Protein AF-C0MDE9-F1 (afdb_monomer_lite)

Sequence (126 aa):
MYILKKIQDSIATRDLIFENDYKNTIDICFDDSELLSHTNFSFVKIDSKYDCKIFLFGKEDNKGELFWVIDTELIGTRLLTKIKNVRNDIYYIPFHEKFEAIREIRYLYSRKDIIQIGEVIHPDFI

Foldseek 3Di:
DWAFADWADDPQWIWTWTADPPQRDTATAIANLVVPDPLGDPPDDHRDDWDWAKAFAWAFDPPAAKWFFDDWDQAQNAIWTWIAHPSRDIYTYHDDPVNVVDGMTGIDGDHMHTADTHPGGRNVRD

pLDDT: mean 95.7, std 3.98, range [79.25, 98.75]

Organism: Streptococcus equi subsp. zooepidemicus (strain H70) (NCBI:txid553483)

Radius of gyration: 14.34 Å; chains: 1; bounding box: 36×26×38 Å

Structure (mmCIF, N/CA/C/O backbone):
data_AF-C0MDE9-F1
#
_entry.id   AF-C0MDE9-F1
#
loop_
_atom_site.group_PDB
_atom_site.id
_atom_site.type_symbol
_atom_site.label_atom_id
_atom_site.label_alt_id
_atom_site.label_comp_id
_atom_site.label_asym_id
_atom_site.label_entity_id
_atom_site.label_seq_id
_atom_site.pdbx_PDB_ins_code
_atom_site.Cartn_x
_atom_site.Cartn_y
_atom_site.Cartn_z
_atom_site.occupancy
_atom_site.B_iso_or_equiv
_atom_site.auth_seq_id
_atom_site.auth_comp_id
_atom_site.auth_asym_id
_atom_site.auth_atom_id
_atom_site.pdbx_PDB_model_num
ATOM 1 N N . MET A 1 1 ? 2.551 -8.586 7.230 1.00 92.50 1 MET A N 1
ATOM 2 C CA . MET A 1 1 ? 1.713 -8.446 8.435 1.00 92.50 1 MET A CA 1
ATOM 3 C C . MET A 1 1 ? 2.011 -7.129 9.101 1.00 92.50 1 MET A C 1
ATOM 5 O O . MET A 1 1 ? 3.179 -6.793 9.262 1.00 92.50 1 MET A O 1
ATOM 9 N N . TYR A 1 2 ? 0.959 -6.425 9.486 1.00 96.69 2 TYR A N 1
ATOM 10 C CA . TYR A 1 2 ? 1.028 -5.066 9.992 1.00 96.69 2 TYR A CA 1
ATOM 11 C C . TYR A 1 2 ? 0.211 -4.944 11.270 1.00 96.69 2 TYR A C 1
ATOM 13 O O . TYR A 1 2 ? -0.892 -5.478 11.335 1.00 96.69 2 TYR A O 1
ATOM 21 N N . ILE A 1 3 ? 0.738 -4.255 12.275 1.00 97.31 3 ILE A N 1
ATOM 22 C CA . ILE A 1 3 ? 0.023 -3.947 13.514 1.00 97.31 3 ILE A CA 1
ATOM 23 C C . ILE A 1 3 ? -0.494 -2.516 13.405 1.00 97.31 3 ILE A C 1
ATOM 25 O O . ILE A 1 3 ? 0.295 -1.599 13.176 1.00 97.31 3 ILE A O 1
ATOM 29 N N . LEU A 1 4 ? -1.801 -2.306 13.566 1.00 97.94 4 LEU A N 1
ATOM 30 C CA . LEU A 1 4 ? -2.364 -0.954 13.572 1.00 97.94 4 LEU A CA 1
ATOM 31 C C . LEU A 1 4 ? -1.998 -0.254 14.882 1.00 97.94 4 LEU A C 1
ATOM 33 O O . LEU A 1 4 ? -2.405 -0.695 15.949 1.00 97.94 4 LEU A O 1
ATOM 37 N N . LYS A 1 5 ? -1.249 0.844 14.821 1.00 97.94 5 LYS A N 1
ATOM 38 C CA . LYS A 1 5 ? -0.787 1.571 16.016 1.00 97.94 5 LYS A CA 1
ATOM 39 C C . LYS A 1 5 ? -1.646 2.762 16.368 1.00 97.94 5 LYS A C 1
ATOM 41 O O . LYS A 1 5 ? -1.766 3.117 17.536 1.00 97.94 5 LYS A O 1
ATOM 46 N N . LYS A 1 6 ? -2.198 3.420 15.356 1.00 98.25 6 LYS A N 1
ATOM 47 C CA . LYS A 1 6 ? -2.966 4.642 15.544 1.00 98.25 6 LYS A CA 1
ATOM 48 C C . LYS A 1 6 ? -3.924 4.839 14.381 1.00 98.25 6 LYS A C 1
ATOM 50 O O . LYS A 1 6 ? -3.599 4.518 13.241 1.00 98.25 6 LYS A O 1
ATOM 55 N N . ILE A 1 7 ? -5.080 5.401 14.703 1.00 98.06 7 ILE A N 1
ATOM 56 C CA . ILE A 1 7 ? -6.017 5.975 13.744 1.00 98.06 7 ILE A CA 1
ATOM 57 C C . ILE A 1 7 ? -5.968 7.486 13.955 1.00 98.06 7 ILE A C 1
ATOM 59 O O . ILE A 1 7 ? -5.986 7.958 15.096 1.00 98.06 7 ILE A O 1
ATOM 63 N N . GLN A 1 8 ? -5.814 8.238 12.873 1.00 97.81 8 GLN A N 1
ATOM 64 C CA . GLN A 1 8 ? -5.856 9.691 12.895 1.00 97.81 8 GLN A CA 1
ATOM 65 C C . GLN A 1 8 ? -6.987 10.170 11.997 1.00 97.81 8 GLN A C 1
ATOM 67 O O . GLN A 1 8 ? -6.839 10.255 10.780 1.00 97.81 8 GLN A O 1
ATOM 72 N N . ASP A 1 9 ? -8.113 10.479 12.625 1.00 96.25 9 ASP A N 1
ATOM 73 C CA . ASP A 1 9 ? -9.305 10.926 11.922 1.00 96.25 9 ASP A CA 1
ATOM 74 C C . ASP A 1 9 ? -9.168 12.375 11.442 1.00 96.25 9 ASP A C 1
ATOM 76 O O . ASP A 1 9 ? -8.622 13.250 12.121 1.00 96.25 9 ASP A O 1
ATOM 80 N N . SER A 1 10 ? -9.689 12.614 10.245 1.00 92.38 10 SER A N 1
ATOM 81 C CA . SER A 1 10 ? -10.024 13.924 9.694 1.00 92.38 10 SER A CA 1
ATOM 82 C C . SER A 1 10 ? -11.551 14.038 9.580 1.00 92.38 10 SER A C 1
ATOM 84 O O . SER A 1 10 ? -12.283 13.184 10.065 1.00 92.38 10 SER A O 1
ATOM 86 N N . ILE A 1 11 ? -12.063 15.103 8.953 1.00 88.69 11 ILE A N 1
ATOM 87 C CA . ILE A 1 11 ? -13.516 15.354 8.878 1.00 88.69 11 ILE A CA 1
ATOM 88 C C . ILE A 1 11 ? -14.273 14.211 8.175 1.00 88.69 11 ILE A C 1
ATOM 90 O O . ILE A 1 11 ? -15.389 13.893 8.571 1.00 88.69 11 ILE A O 1
ATOM 94 N N . ALA A 1 12 ? -13.684 13.621 7.131 1.00 87.94 12 ALA A N 1
ATOM 95 C CA . ALA A 1 12 ? -14.340 12.618 6.283 1.00 87.94 12 ALA A CA 1
ATOM 96 C C . ALA A 1 12 ? -13.441 11.419 5.925 1.00 87.94 12 ALA A C 1
ATOM 98 O O . ALA A 1 12 ? -13.912 10.429 5.383 1.00 87.94 12 ALA A O 1
ATOM 99 N N . THR A 1 13 ? -12.145 11.512 6.204 1.00 96.00 13 THR A N 1
ATOM 100 C CA . THR A 1 13 ? -11.135 10.497 5.881 1.00 96.00 13 THR A CA 1
ATOM 101 C C . THR A 1 13 ? -10.294 10.254 7.120 1.00 96.00 13 THR A C 1
ATOM 103 O O . THR A 1 13 ? -10.388 11.003 8.095 1.00 96.00 13 THR A O 1
ATOM 106 N N . ARG A 1 14 ? -9.406 9.270 7.081 1.00 97.38 14 ARG A N 1
ATOM 107 C CA . ARG A 1 14 ? -8.474 9.017 8.180 1.00 97.38 14 ARG A CA 1
ATOM 108 C C . ARG A 1 14 ? -7.152 8.480 7.669 1.00 97.38 14 ARG A C 1
ATOM 110 O O . ARG A 1 14 ? -7.077 7.933 6.574 1.00 97.38 14 ARG A O 1
ATOM 117 N N . ASP A 1 15 ? -6.131 8.603 8.502 1.00 98.38 15 ASP A N 1
ATOM 118 C CA . ASP A 1 15 ? -4.877 7.890 8.313 1.00 98.38 15 ASP A CA 1
ATOM 119 C C . ASP A 1 15 ? -4.816 6.700 9.276 1.00 98.38 15 ASP A C 1
ATOM 121 O O . ASP A 1 15 ? -4.951 6.846 10.498 1.00 98.38 15 ASP A O 1
ATOM 125 N N . LEU A 1 16 ? -4.582 5.514 8.722 1.00 98.38 16 LEU A N 1
ATOM 126 C CA . LEU A 1 16 ? -4.276 4.294 9.456 1.00 98.38 16 LEU A CA 1
ATOM 127 C C . LEU A 1 16 ? -2.758 4.138 9.531 1.00 98.38 16 LEU A C 1
ATOM 129 O O . LEU A 1 16 ? -2.084 3.981 8.515 1.00 98.38 16 LEU A O 1
ATOM 133 N N . ILE A 1 17 ? -2.209 4.193 10.742 1.00 98.38 17 ILE A N 1
ATOM 134 C CA . ILE A 1 17 ? -0.764 4.142 10.966 1.00 98.38 17 ILE A CA 1
ATOM 135 C C . ILE A 1 17 ? -0.388 2.724 11.371 1.00 98.38 17 ILE A C 1
ATOM 137 O O . ILE A 1 17 ? -0.648 2.293 12.498 1.00 98.38 17 ILE A O 1
ATOM 141 N N . PHE A 1 18 ? 0.229 2.005 10.444 1.00 98.00 18 PHE A N 1
ATOM 142 C CA . PHE A 1 18 ? 0.632 0.618 10.601 1.00 98.00 18 PHE A CA 1
ATOM 143 C C . PHE A 1 18 ? 2.126 0.494 10.893 1.00 98.00 18 PHE A C 1
ATOM 145 O O . PHE A 1 18 ? 2.945 1.171 10.281 1.00 98.00 18 PHE A O 1
ATOM 152 N N . GLU A 1 19 ? 2.491 -0.421 11.786 1.00 97.25 19 GLU A N 1
ATOM 153 C CA . GLU A 1 19 ? 3.864 -0.906 11.933 1.00 97.25 19 GLU A CA 1
ATOM 154 C C . GLU A 1 19 ? 4.009 -2.265 11.243 1.00 97.25 19 GLU A C 1
ATOM 156 O O . GLU A 1 19 ? 3.233 -3.185 11.508 1.00 97.25 19 GLU A O 1
ATOM 161 N N . ASN A 1 20 ? 5.010 -2.419 10.377 1.00 93.06 20 ASN A N 1
ATOM 162 C CA . ASN A 1 20 ? 5.370 -3.715 9.809 1.00 93.06 20 ASN A CA 1
ATOM 163 C C . ASN A 1 20 ? 6.075 -4.581 10.863 1.00 93.06 20 ASN A C 1
ATOM 165 O O . ASN A 1 20 ? 7.209 -4.295 11.249 1.00 93.06 20 ASN A O 1
ATOM 169 N N . ASP A 1 21 ? 5.424 -5.678 11.251 1.00 80.94 21 ASP A N 1
ATOM 170 C CA . ASP A 1 21 ? 5.804 -6.565 12.364 1.00 80.94 21 ASP A CA 1
ATOM 171 C C . ASP A 1 21 ? 7.230 -7.145 12.262 1.00 80.94 21 ASP A C 1
ATOM 173 O O . ASP A 1 21 ? 7.829 -7.521 13.262 1.00 80.94 21 ASP A O 1
ATOM 177 N N . TYR A 1 22 ? 7.803 -7.209 11.056 1.00 80.62 22 TYR A N 1
ATOM 178 C CA . TYR A 1 22 ? 9.128 -7.805 10.833 1.00 80.62 22 TYR A CA 1
ATOM 179 C C . TYR A 1 22 ? 10.253 -6.790 10.636 1.00 80.62 22 TYR A C 1
ATOM 181 O O . TYR A 1 22 ? 11.426 -7.161 10.669 1.00 80.62 22 TYR A O 1
ATOM 189 N N . LYS A 1 23 ? 9.918 -5.534 10.336 1.00 80.44 23 LYS A N 1
ATOM 190 C CA . LYS A 1 23 ? 10.882 -4.549 9.813 1.00 80.44 23 LYS A CA 1
ATOM 191 C C . LYS A 1 23 ? 10.839 -3.213 10.540 1.00 80.44 23 LYS A C 1
ATOM 193 O O . LYS A 1 23 ? 11.655 -2.346 10.228 1.00 80.44 23 LYS A O 1
ATOM 198 N N . ASN A 1 24 ? 9.911 -3.053 11.488 1.00 79.25 24 ASN A N 1
ATOM 199 C CA . ASN A 1 24 ? 9.673 -1.829 12.254 1.00 79.25 24 ASN A CA 1
ATOM 200 C C . ASN A 1 24 ? 9.517 -0.590 11.357 1.00 79.25 24 ASN A C 1
ATOM 202 O O . ASN A 1 24 ? 9.889 0.523 11.732 1.00 79.25 24 ASN A O 1
ATOM 206 N N . THR A 1 25 ? 9.012 -0.778 10.134 1.00 92.69 25 THR A N 1
ATOM 207 C CA . THR A 1 25 ? 8.654 0.335 9.258 1.00 92.69 25 THR A CA 1
ATOM 208 C C . THR A 1 25 ? 7.276 0.836 9.636 1.00 92.69 25 THR A C 1
ATOM 210 O O . THR A 1 25 ? 6.373 0.039 9.890 1.00 92.69 25 THR A O 1
ATOM 213 N N . ILE A 1 26 ? 7.126 2.157 9.677 1.00 96.75 26 ILE A N 1
ATOM 214 C CA . ILE A 1 26 ? 5.846 2.808 9.929 1.00 96.75 26 ILE A CA 1
ATOM 215 C C . ILE A 1 26 ? 5.281 3.297 8.600 1.00 96.75 26 ILE A C 1
ATOM 217 O O . ILE A 1 26 ? 5.920 4.078 7.890 1.00 96.75 26 ILE A O 1
ATOM 221 N N . ASP A 1 27 ? 4.076 2.844 8.289 1.00 97.81 27 ASP A N 1
ATOM 222 C CA . ASP A 1 27 ? 3.312 3.231 7.116 1.00 97.81 27 ASP A CA 1
ATOM 223 C C . ASP A 1 27 ? 2.099 4.049 7.557 1.00 97.81 27 ASP A C 1
ATOM 225 O O . ASP A 1 27 ? 1.246 3.567 8.298 1.00 97.81 27 ASP A O 1
ATOM 229 N N . ILE A 1 28 ? 2.042 5.306 7.117 1.00 98.19 28 ILE A N 1
ATOM 230 C CA . ILE A 1 28 ? 0.875 6.177 7.285 1.00 98.19 28 ILE A CA 1
ATOM 231 C C . ILE A 1 28 ? 0.030 6.004 6.029 1.00 98.19 28 ILE A C 1
ATOM 233 O O . ILE A 1 28 ? 0.434 6.458 4.957 1.00 98.19 28 ILE A O 1
ATOM 237 N N . CYS A 1 29 ? -1.088 5.296 6.152 1.00 98.44 29 CYS A N 1
ATOM 238 C CA . CYS A 1 29 ? -1.934 4.932 5.027 1.00 98.44 29 CYS A CA 1
ATOM 239 C C . CYS A 1 29 ? -3.237 5.725 5.042 1.00 98.44 29 CYS A C 1
ATOM 241 O O . CYS A 1 29 ? -4.026 5.591 5.974 1.00 98.44 29 CYS A O 1
ATOM 243 N N . PHE A 1 30 ? -3.472 6.487 3.984 1.00 98.38 30 PHE A N 1
ATOM 244 C CA . PHE A 1 30 ? -4.727 7.180 3.743 1.00 98.38 30 PHE A CA 1
ATOM 245 C C . PHE A 1 30 ? -5.863 6.182 3.494 1.00 98.38 30 PHE A C 1
ATOM 247 O O . PHE A 1 30 ? -5.682 5.211 2.752 1.00 98.38 30 PHE A O 1
ATOM 254 N N . ASP A 1 31 ? -7.013 6.448 4.108 1.00 98.00 31 ASP A N 1
ATOM 255 C CA . ASP A 1 31 ? -8.250 5.676 4.010 1.00 98.00 31 ASP A CA 1
ATOM 256 C C . ASP A 1 31 ? -9.466 6.614 3.903 1.00 98.00 31 ASP A C 1
ATOM 258 O O . ASP A 1 31 ? -9.758 7.393 4.818 1.00 98.00 31 ASP A O 1
ATOM 262 N N . ASP A 1 32 ? -10.194 6.509 2.794 1.00 97.06 32 ASP A N 1
ATOM 263 C CA . ASP A 1 32 ? -11.496 7.136 2.552 1.00 97.06 32 ASP A CA 1
ATOM 264 C C . ASP A 1 32 ? -12.593 6.106 2.221 1.00 97.06 32 ASP A C 1
ATOM 266 O O . ASP A 1 32 ? -13.688 6.469 1.788 1.00 97.06 32 ASP A O 1
ATOM 270 N N . SER A 1 33 ? -12.346 4.819 2.499 1.00 96.19 33 SER A N 1
ATOM 271 C CA . SER A 1 33 ? -13.247 3.714 2.141 1.00 96.19 33 SER A CA 1
ATOM 272 C C . SER A 1 33 ? -14.652 3.844 2.733 1.00 96.19 33 SER A C 1
ATOM 274 O O . SER A 1 33 ? -15.625 3.397 2.121 1.00 96.19 33 SER A O 1
ATOM 276 N N . GLU A 1 34 ? -14.782 4.474 3.903 1.00 94.94 34 GLU A N 1
ATOM 277 C CA . GLU A 1 34 ? -16.069 4.709 4.565 1.00 94.94 34 GLU A CA 1
ATOM 278 C C . GLU A 1 34 ? -16.981 5.667 3.783 1.00 94.94 34 GLU A C 1
ATOM 280 O O . GLU A 1 34 ? -18.202 5.530 3.844 1.00 94.94 34 GLU A O 1
ATOM 285 N N . LEU A 1 35 ? -16.412 6.578 2.984 1.00 95.12 35 LEU A N 1
ATOM 286 C CA . LEU A 1 35 ? -17.185 7.485 2.127 1.00 95.12 35 LEU A CA 1
ATOM 287 C C . LEU A 1 35 ? -17.770 6.786 0.899 1.00 95.12 35 LEU A C 1
ATOM 289 O O . LEU A 1 35 ? -18.716 7.290 0.294 1.00 95.12 35 LEU A O 1
ATOM 293 N N . LEU A 1 36 ? -17.187 5.653 0.513 1.00 94.81 36 LEU A N 1
ATOM 294 C CA . LEU A 1 36 ? -17.442 5.011 -0.772 1.00 94.81 36 LEU A CA 1
ATOM 295 C C . LEU A 1 36 ? -18.281 3.737 -0.639 1.00 94.81 36 LEU A C 1
ATOM 297 O O . LEU A 1 36 ? -18.947 3.341 -1.595 1.00 94.81 36 LEU A O 1
ATOM 301 N N . SER A 1 37 ? -18.258 3.071 0.520 1.00 94.06 37 SER A N 1
ATOM 302 C CA . SER A 1 37 ? -18.953 1.795 0.708 1.00 94.06 37 SER A CA 1
ATOM 303 C C . SER A 1 37 ? -19.251 1.483 2.172 1.00 94.06 37 SER A C 1
ATOM 305 O O . SER A 1 37 ? -18.525 1.886 3.077 1.00 94.06 37 SER A O 1
ATOM 307 N N . HIS A 1 38 ? -20.286 0.670 2.407 1.00 92.56 38 HIS A N 1
ATOM 308 C CA . HIS A 1 38 ? -20.540 0.032 3.705 1.00 92.56 38 HIS A CA 1
ATOM 309 C C . HIS A 1 38 ? -19.598 -1.151 3.982 1.00 92.56 38 HIS A C 1
ATOM 311 O O . HIS A 1 38 ? -19.400 -1.533 5.133 1.00 92.56 38 HIS A O 1
ATOM 317 N N . THR A 1 39 ? -19.008 -1.733 2.937 1.00 93.69 39 THR A N 1
ATOM 318 C CA . THR A 1 39 ? -17.929 -2.718 3.047 1.00 93.69 39 THR A CA 1
ATOM 319 C C . THR A 1 39 ? -16.607 -1.969 2.949 1.00 93.69 39 THR A C 1
ATOM 321 O O . THR A 1 39 ? -16.123 -1.684 1.857 1.00 93.69 39 THR A O 1
ATOM 324 N N . ASN A 1 40 ? -16.073 -1.593 4.107 1.00 95.62 40 ASN A N 1
ATOM 325 C CA . ASN A 1 40 ? -14.936 -0.686 4.245 1.00 95.62 40 ASN A CA 1
ATOM 326 C C . ASN A 1 40 ? -14.018 -1.128 5.398 1.00 95.62 40 ASN A C 1
ATOM 328 O O . ASN A 1 40 ? -14.221 -2.183 6.004 1.00 95.62 40 ASN A O 1
ATOM 332 N N . PHE A 1 41 ? -13.013 -0.319 5.731 1.00 97.31 41 PHE A N 1
ATOM 333 C CA . PHE A 1 41 ? -12.034 -0.653 6.768 1.00 97.31 41 PHE A CA 1
ATOM 334 C C . PHE A 1 41 ? -12.454 -0.273 8.199 1.00 97.31 41 PHE A C 1
ATOM 336 O O . PHE A 1 41 ? -11.616 -0.255 9.098 1.00 97.31 41 PHE A O 1
ATOM 343 N N . SER A 1 42 ? -13.725 0.028 8.479 1.00 95.38 42 SER A N 1
ATOM 344 C CA . SER A 1 42 ? -14.201 0.404 9.830 1.00 95.38 42 SER A CA 1
ATOM 345 C C . SER A 1 42 ? -14.005 -0.684 10.897 1.00 95.38 42 SER A C 1
ATOM 347 O O . SER A 1 42 ? -13.989 -0.385 12.088 1.00 95.38 42 SER A O 1
ATOM 349 N N . PHE A 1 43 ? -13.804 -1.942 10.493 1.00 96.81 43 PHE A N 1
ATOM 350 C CA . PHE A 1 43 ? -13.584 -3.070 11.404 1.00 96.81 43 PHE A CA 1
ATOM 351 C C . PHE A 1 43 ? -12.196 -3.092 12.070 1.00 96.81 43 PHE A C 1
ATOM 353 O O . PHE A 1 43 ? -11.968 -3.910 12.970 1.00 96.81 43 PHE A O 1
ATOM 360 N N . VAL A 1 44 ? -11.251 -2.261 11.617 1.00 97.25 44 VAL A N 1
ATOM 361 C CA . VAL A 1 44 ? -9.878 -2.269 12.138 1.00 97.25 44 VAL A CA 1
ATOM 362 C C . VAL A 1 44 ? -9.808 -1.770 13.582 1.00 97.25 44 VAL A C 1
ATOM 364 O O . VAL A 1 44 ? -10.544 -0.876 13.992 1.00 97.25 44 VAL A O 1
ATOM 367 N N . LYS A 1 45 ? -8.899 -2.347 14.369 1.00 97.88 45 LYS A N 1
ATOM 368 C CA . LYS A 1 45 ? -8.698 -2.035 15.787 1.00 97.88 45 LYS A CA 1
ATOM 369 C C . LYS A 1 45 ? -7.220 -1.809 16.068 1.00 97.88 45 LYS A C 1
ATOM 371 O O . LYS A 1 45 ? -6.369 -2.530 15.549 1.00 97.88 45 LYS A O 1
ATOM 376 N N . ILE A 1 46 ? -6.928 -0.815 16.902 1.00 98.12 46 ILE A N 1
ATOM 377 C CA . ILE A 1 46 ? -5.569 -0.551 17.389 1.00 98.12 46 ILE A CA 1
ATOM 378 C C . ILE A 1 46 ? -5.025 -1.814 18.085 1.00 98.12 46 ILE A C 1
ATOM 380 O O . ILE A 1 46 ? -5.784 -2.598 18.656 1.00 98.12 46 ILE A O 1
ATOM 384 N N . ASP A 1 47 ? -3.720 -2.036 17.951 1.00 97.44 47 ASP A N 1
ATOM 385 C CA . ASP A 1 47 ? -2.939 -3.185 18.421 1.00 97.44 47 ASP A CA 1
ATOM 386 C C . ASP A 1 47 ? -3.316 -4.542 17.805 1.00 97.44 47 ASP A C 1
ATOM 388 O O . ASP A 1 47 ? -2.760 -5.578 18.171 1.00 97.44 47 ASP A O 1
ATOM 392 N N . SER A 1 48 ? -4.211 -4.554 16.813 1.00 97.56 48 SER A N 1
ATOM 393 C CA . SER A 1 48 ? -4.531 -5.757 16.041 1.00 97.56 48 SER A CA 1
ATOM 394 C C . SER A 1 48 ? -3.633 -5.899 14.812 1.00 97.56 48 SER A C 1
ATOM 396 O O . SER A 1 48 ? -3.134 -4.915 14.257 1.00 97.56 48 SER A O 1
ATOM 398 N N . LYS A 1 49 ? -3.430 -7.152 14.392 1.00 96.88 49 LYS A N 1
ATOM 399 C CA . LYS A 1 49 ? -2.551 -7.539 13.285 1.00 96.88 49 LYS A CA 1
ATOM 400 C C . LYS A 1 49 ? -3.361 -7.862 12.033 1.00 96.88 49 LYS A C 1
ATOM 402 O O . LYS A 1 49 ? -4.335 -8.606 12.106 1.00 96.88 49 LYS A O 1
ATOM 407 N N . TYR A 1 50 ? -2.915 -7.351 10.893 1.00 97.50 50 TYR A N 1
ATOM 408 C CA . TYR A 1 50 ? -3.613 -7.456 9.619 1.00 97.50 50 TYR A CA 1
ATOM 409 C C . TYR A 1 50 ? -2.678 -7.824 8.468 1.00 97.50 50 TYR A C 1
ATOM 411 O O . TYR A 1 50 ? -1.471 -7.541 8.499 1.00 97.50 50 TYR A O 1
ATOM 419 N N . ASP A 1 51 ? -3.254 -8.443 7.435 1.00 97.31 51 ASP A N 1
ATOM 420 C CA . ASP A 1 51 ? -2.631 -8.487 6.116 1.00 97.31 51 ASP A CA 1
ATOM 421 C C . ASP A 1 51 ? -3.025 -7.246 5.344 1.00 97.31 51 ASP A C 1
ATOM 423 O O . ASP A 1 51 ? -4.200 -7.071 5.041 1.00 97.31 51 ASP A O 1
ATOM 427 N N . CYS A 1 52 ? -2.056 -6.378 5.077 1.00 97.81 52 CYS A N 1
ATOM 428 C CA . CYS A 1 52 ? -2.301 -5.104 4.423 1.00 97.81 52 CYS A CA 1
ATOM 429 C C . CYS A 1 52 ? -1.596 -5.086 3.076 1.0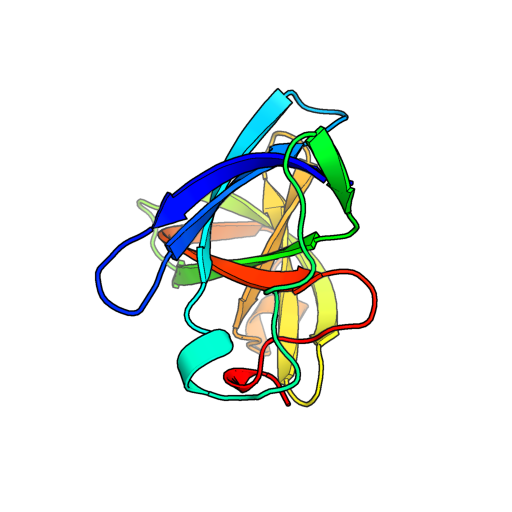0 97.81 52 CYS A C 1
ATOM 431 O O . CYS A 1 52 ? -0.417 -5.439 2.976 1.00 97.81 52 CYS A O 1
ATOM 433 N N . LYS A 1 53 ? -2.300 -4.595 2.060 1.00 98.38 53 LYS A N 1
ATOM 434 C CA . LYS A 1 53 ? -1.702 -4.204 0.785 1.00 98.38 53 LYS A CA 1
ATOM 435 C C . LYS A 1 53 ? -1.759 -2.691 0.674 1.00 98.38 53 LYS A C 1
ATOM 437 O O . LYS A 1 53 ? -2.825 -2.096 0.822 1.00 98.38 53 LYS A O 1
ATOM 442 N N . ILE A 1 54 ? -0.597 -2.084 0.453 1.00 98.62 54 ILE A N 1
ATOM 443 C CA . ILE A 1 54 ? -0.404 -0.634 0.487 1.00 98.62 54 ILE A CA 1
ATOM 444 C C . ILE A 1 54 ? 0.012 -0.161 -0.901 1.00 98.62 54 ILE A C 1
ATOM 446 O O . ILE A 1 54 ? 0.986 -0.657 -1.471 1.00 98.62 54 ILE A O 1
ATOM 450 N N . PHE A 1 55 ? -0.717 0.809 -1.432 1.00 98.75 55 PHE A N 1
ATOM 451 C CA . PHE A 1 55 ? -0.466 1.412 -2.731 1.00 98.75 55 PHE A CA 1
ATOM 452 C C . PHE A 1 55 ? 0.331 2.710 -2.594 1.00 98.75 55 PHE A C 1
ATOM 454 O O . PHE A 1 55 ? 0.062 3.507 -1.698 1.00 98.75 55 PHE A O 1
ATOM 461 N N . LEU A 1 56 ? 1.299 2.949 -3.482 1.00 98.69 56 LEU A N 1
ATOM 462 C CA . LEU A 1 56 ? 2.037 4.212 -3.541 1.00 98.69 56 LEU A CA 1
ATOM 463 C C . LEU A 1 56 ? 1.415 5.132 -4.595 1.00 98.69 56 LEU A C 1
ATOM 465 O O . LEU A 1 56 ? 1.609 4.948 -5.803 1.00 98.69 56 LEU A O 1
ATOM 469 N N . PHE A 1 57 ? 0.723 6.173 -4.135 1.00 97.94 57 PHE A N 1
ATOM 470 C CA . PHE A 1 57 ? 0.208 7.218 -5.009 1.00 97.94 57 PHE A CA 1
ATOM 471 C C . PHE A 1 57 ? 1.358 8.126 -5.459 1.00 97.94 57 PHE A C 1
ATOM 473 O O . PHE A 1 57 ? 1.925 8.894 -4.673 1.00 97.94 57 PHE A O 1
ATOM 480 N N . GLY A 1 58 ? 1.745 7.999 -6.728 1.00 97.31 58 GLY A N 1
ATOM 481 C CA . GLY A 1 58 ? 2.978 8.585 -7.237 1.00 97.31 58 GLY A CA 1
ATOM 482 C C . GLY A 1 58 ? 3.236 8.299 -8.711 1.00 97.31 58 GLY A C 1
ATOM 483 O O . GLY A 1 58 ? 2.314 8.014 -9.474 1.00 97.31 58 GLY A O 1
ATOM 484 N N . LYS A 1 59 ? 4.507 8.397 -9.105 1.00 97.12 59 LYS A N 1
ATOM 485 C CA . LYS A 1 59 ? 4.981 8.133 -10.467 1.00 97.12 59 LYS A CA 1
ATOM 486 C C . LYS A 1 59 ? 6.452 7.726 -10.487 1.00 97.12 59 LYS A C 1
ATOM 488 O O . LYS A 1 59 ? 7.200 7.995 -9.546 1.00 97.12 59 LYS A O 1
ATOM 493 N N . GLU A 1 60 ? 6.879 7.143 -11.602 1.00 95.75 60 GLU A N 1
ATOM 494 C CA . GLU A 1 60 ? 8.302 6.950 -11.877 1.00 95.75 60 GLU A CA 1
ATOM 495 C C . GLU A 1 60 ? 9.000 8.309 -12.005 1.00 95.75 60 GLU A C 1
ATOM 497 O O . GLU A 1 60 ? 8.549 9.192 -12.738 1.00 95.75 60 GLU A O 1
ATOM 502 N N . ASP A 1 61 ? 10.081 8.486 -11.252 1.00 96.69 61 ASP A N 1
ATOM 503 C CA . ASP A 1 61 ? 10.862 9.718 -11.216 1.00 96.69 61 ASP A CA 1
ATOM 504 C C . ASP A 1 61 ? 12.270 9.399 -10.703 1.00 96.69 61 ASP A C 1
ATOM 506 O O . ASP A 1 61 ? 12.432 8.703 -9.701 1.00 96.69 61 ASP A O 1
ATOM 510 N N . ASN A 1 62 ? 13.304 9.943 -11.346 1.00 95.69 62 ASN A N 1
ATOM 511 C CA . ASN A 1 62 ? 14.699 9.707 -10.964 1.00 95.69 62 ASN A CA 1
ATOM 512 C C . ASN A 1 62 ? 15.063 10.248 -9.570 1.00 95.69 62 ASN A C 1
ATOM 514 O O . ASN A 1 62 ? 16.079 9.839 -9.007 1.00 95.69 62 ASN A O 1
ATOM 518 N N . LYS A 1 63 ? 14.254 11.147 -8.999 1.00 97.12 63 LYS A N 1
ATOM 519 C CA . LYS A 1 63 ? 14.383 11.618 -7.609 1.00 97.12 63 LYS A CA 1
ATOM 520 C C . LYS A 1 63 ? 13.696 10.695 -6.598 1.00 97.12 63 LYS A C 1
ATOM 522 O O . LYS A 1 63 ? 13.791 10.937 -5.399 1.00 97.12 63 LYS A O 1
ATOM 527 N N . GLY A 1 64 ? 12.989 9.676 -7.077 1.00 97.19 64 GLY A N 1
ATOM 528 C CA . GLY A 1 64 ? 12.280 8.702 -6.265 1.00 97.19 64 GLY A CA 1
ATOM 529 C C . GLY A 1 64 ? 13.190 7.721 -5.526 1.00 97.19 64 GLY A C 1
ATOM 530 O O . GLY A 1 64 ? 14.385 7.572 -5.819 1.00 97.19 64 GLY A O 1
ATOM 531 N N . GLU A 1 65 ? 12.579 7.017 -4.578 1.00 97.19 65 GLU A N 1
ATOM 532 C CA . GLU A 1 65 ? 13.185 5.884 -3.883 1.00 97.19 65 GLU A CA 1
ATOM 533 C C . GLU A 1 65 ? 13.372 4.714 -4.862 1.00 97.19 65 GLU A C 1
ATOM 535 O O . GLU A 1 65 ? 12.606 4.555 -5.814 1.00 97.19 65 GLU A O 1
ATOM 540 N N . LEU A 1 66 ? 14.429 3.923 -4.659 1.00 97.94 66 LEU A N 1
ATOM 541 C CA . LEU A 1 66 ? 14.709 2.746 -5.477 1.00 97.94 66 LEU A CA 1
ATOM 542 C C . LEU A 1 66 ? 13.843 1.568 -5.021 1.00 97.94 66 LEU A C 1
ATOM 544 O O . LEU A 1 66 ? 13.865 1.195 -3.846 1.00 97.94 66 LEU A O 1
ATOM 548 N N . PHE A 1 67 ? 13.163 0.942 -5.976 1.00 98.19 67 PHE A N 1
ATOM 549 C CA . PHE A 1 67 ? 12.402 -0.281 -5.774 1.00 98.19 67 PHE A CA 1
ATOM 550 C C . PHE A 1 67 ? 12.773 -1.337 -6.810 1.00 98.19 67 PHE A C 1
ATOM 552 O O . PHE A 1 67 ? 13.141 -1.023 -7.942 1.00 98.19 67 PHE A O 1
ATOM 559 N N . TRP A 1 68 ? 12.601 -2.599 -6.431 1.00 98.00 68 TRP A N 1
ATOM 560 C CA . TRP A 1 68 ? 12.660 -3.737 -7.337 1.00 98.00 68 TRP A CA 1
ATOM 561 C C . TRP A 1 68 ? 11.253 -4.180 -7.700 1.00 98.00 68 TRP A C 1
ATOM 563 O O . TRP A 1 68 ? 10.431 -4.400 -6.808 1.00 98.00 68 TRP A O 1
ATOM 573 N N . VAL A 1 69 ? 10.997 -4.357 -8.992 1.00 97.56 69 VAL A N 1
ATOM 574 C CA . VAL A 1 69 ? 9.780 -5.014 -9.475 1.00 97.56 69 VAL A CA 1
ATOM 575 C C . VAL A 1 69 ? 9.907 -6.503 -9.183 1.00 97.56 69 VAL A C 1
ATOM 577 O O . VAL A 1 69 ? 10.943 -7.104 -9.478 1.00 97.56 69 VAL A O 1
ATOM 580 N N . ILE A 1 70 ? 8.888 -7.083 -8.549 1.00 96.50 70 ILE A N 1
ATOM 581 C CA . ILE A 1 70 ? 8.928 -8.492 -8.137 1.00 96.50 70 ILE A CA 1
ATOM 582 C C . ILE A 1 70 ? 7.820 -9.344 -8.729 1.00 96.50 70 ILE A C 1
ATOM 584 O O . ILE A 1 70 ? 8.055 -10.531 -8.922 1.00 96.50 70 ILE A O 1
ATOM 588 N N . ASP A 1 71 ? 6.645 -8.774 -8.988 1.00 96.31 71 ASP A N 1
ATOM 589 C CA . ASP A 1 71 ? 5.517 -9.510 -9.552 1.00 96.31 71 ASP A CA 1
ATOM 590 C C . ASP A 1 71 ? 4.429 -8.549 -10.053 1.00 96.31 71 ASP A C 1
ATOM 592 O O . ASP A 1 71 ? 4.509 -7.330 -9.863 1.00 96.31 71 ASP A O 1
ATOM 596 N N . THR A 1 72 ? 3.376 -9.115 -10.625 1.00 96.62 72 THR A N 1
ATOM 597 C CA . THR A 1 72 ? 2.088 -8.455 -10.831 1.00 96.62 72 THR A CA 1
ATOM 598 C C . THR A 1 72 ? 1.018 -9.162 -10.012 1.00 96.62 72 THR A C 1
ATOM 600 O O . THR A 1 72 ? 1.090 -10.365 -9.780 1.00 96.62 72 THR A O 1
ATOM 603 N N . GLU A 1 73 ? 0.024 -8.422 -9.536 1.00 97.31 73 GLU A N 1
ATOM 604 C CA . GLU A 1 73 ? -1.031 -8.992 -8.703 1.00 97.31 73 GLU A CA 1
ATOM 605 C C . GLU A 1 73 ? -2.369 -8.321 -9.004 1.00 97.31 73 GLU A C 1
ATOM 607 O O . GLU A 1 73 ? -2.446 -7.097 -9.129 1.00 97.31 73 GLU A O 1
ATOM 612 N N . LEU A 1 74 ? -3.425 -9.127 -9.126 1.00 97.69 74 LEU A N 1
ATOM 613 C CA . LEU A 1 74 ? -4.790 -8.634 -9.258 1.00 97.69 74 LEU A CA 1
ATOM 614 C C . LEU A 1 74 ? -5.348 -8.335 -7.860 1.00 97.69 74 LEU A C 1
ATOM 616 O O . LEU A 1 74 ? -5.457 -9.236 -7.027 1.00 97.69 74 LEU A O 1
ATOM 620 N N . ILE A 1 75 ? -5.701 -7.076 -7.602 1.00 97.62 75 ILE A N 1
ATOM 621 C CA . ILE A 1 75 ? -6.386 -6.642 -6.378 1.00 97.62 75 ILE A CA 1
ATOM 622 C C . ILE A 1 75 ? -7.757 -6.110 -6.783 1.00 97.62 75 ILE A C 1
ATOM 624 O O . ILE A 1 75 ? -7.853 -5.099 -7.479 1.00 97.62 75 ILE A O 1
ATOM 628 N N . GLY A 1 76 ? -8.804 -6.830 -6.376 1.00 96.06 76 GLY A N 1
ATOM 629 C CA . GLY A 1 76 ? -10.161 -6.622 -6.879 1.00 96.06 76 GLY A CA 1
ATOM 630 C C . GLY A 1 76 ? -10.198 -6.804 -8.394 1.00 96.06 76 GLY A C 1
ATOM 631 O O . GLY A 1 76 ? -9.895 -7.890 -8.887 1.00 96.06 76 GLY A O 1
ATOM 632 N N . THR A 1 77 ? -10.524 -5.750 -9.135 1.00 96.88 77 THR A N 1
ATOM 633 C CA . THR A 1 77 ? -10.531 -5.742 -10.608 1.00 96.88 77 THR A CA 1
ATOM 634 C C . THR A 1 77 ? -9.302 -5.067 -11.221 1.00 96.88 77 THR A C 1
ATOM 636 O O . THR A 1 77 ? -9.181 -5.000 -12.446 1.00 96.88 77 THR A O 1
ATOM 639 N N . ARG A 1 78 ? -8.350 -4.592 -10.403 1.00 96.75 78 ARG A N 1
ATOM 640 C CA . ARG A 1 78 ? -7.164 -3.862 -10.874 1.00 96.75 78 ARG A CA 1
ATOM 641 C C . ARG A 1 78 ? -5.911 -4.728 -10.851 1.00 96.75 78 ARG A C 1
ATOM 643 O O . ARG A 1 78 ? -5.489 -5.199 -9.797 1.00 96.75 78 ARG A O 1
ATOM 650 N N . LEU A 1 79 ? -5.274 -4.883 -12.011 1.00 97.50 79 LEU A N 1
ATOM 651 C CA . LEU A 1 79 ? -3.925 -5.442 -12.097 1.00 97.50 79 LEU A CA 1
ATOM 652 C C . LEU A 1 79 ? -2.917 -4.374 -11.663 1.00 97.50 79 LEU A C 1
ATOM 654 O O . LEU A 1 79 ? -2.951 -3.246 -12.160 1.00 97.50 79 LEU A O 1
ATOM 658 N N . LEU A 1 80 ? -2.031 -4.719 -10.733 1.00 98.00 80 LEU A N 1
ATOM 659 C CA . LEU A 1 80 ? -1.049 -3.805 -10.156 1.00 98.00 80 LEU A CA 1
ATOM 660 C C . LEU A 1 80 ? 0.351 -4.408 -10.201 1.00 98.00 80 LEU A C 1
ATOM 662 O O . LEU A 1 80 ? 0.521 -5.627 -10.190 1.00 98.00 80 LEU A O 1
ATOM 666 N N . THR A 1 81 ? 1.361 -3.542 -10.204 1.00 97.94 81 THR A N 1
ATOM 667 C CA . THR A 1 81 ? 2.760 -3.968 -10.093 1.00 97.94 81 THR A CA 1
ATOM 668 C C . THR A 1 81 ? 3.139 -4.056 -8.627 1.00 97.94 81 THR A C 1
ATOM 670 O O . THR A 1 81 ? 3.010 -3.078 -7.886 1.00 97.94 81 THR A O 1
ATOM 673 N N . LYS A 1 82 ? 3.653 -5.212 -8.222 1.00 98.06 82 LYS A N 1
ATOM 674 C CA . LYS A 1 82 ? 4.188 -5.455 -6.890 1.00 98.06 82 LYS A CA 1
ATOM 675 C C . LYS A 1 82 ? 5.670 -5.116 -6.876 1.00 98.06 82 LYS A C 1
ATOM 677 O O . LYS A 1 82 ? 6.456 -5.641 -7.670 1.00 98.06 82 LYS A O 1
ATOM 682 N N . ILE A 1 83 ? 6.058 -4.245 -5.954 1.00 98.06 83 ILE A N 1
ATOM 683 C CA . ILE A 1 83 ? 7.427 -3.747 -5.836 1.00 98.06 83 ILE A CA 1
ATOM 684 C C . ILE A 1 83 ? 7.944 -3.909 -4.410 1.00 98.06 83 ILE A C 1
ATOM 686 O O . ILE A 1 83 ? 7.163 -3.922 -3.458 1.00 98.06 83 ILE A O 1
ATOM 690 N N . LYS A 1 84 ? 9.266 -4.019 -4.254 1.00 97.12 84 LYS A N 1
ATOM 691 C CA . LYS A 1 84 ? 9.931 -4.068 -2.947 1.00 97.12 84 LYS A CA 1
ATOM 692 C C . LYS A 1 84 ? 11.002 -2.997 -2.796 1.00 97.12 84 LYS A C 1
ATOM 694 O O . LYS A 1 84 ? 11.705 -2.717 -3.760 1.00 97.12 84 LYS A O 1
ATOM 699 N N . ASN A 1 85 ? 11.159 -2.425 -1.606 1.00 95.88 85 ASN A N 1
ATOM 700 C CA . ASN A 1 85 ? 12.268 -1.507 -1.305 1.00 95.88 85 ASN A CA 1
ATOM 701 C C . ASN A 1 85 ? 13.505 -2.251 -0.755 1.00 95.88 85 ASN A C 1
ATOM 703 O O . ASN A 1 85 ? 13.513 -3.478 -0.627 1.00 95.88 85 ASN A O 1
ATOM 707 N N . VAL A 1 86 ? 14.544 -1.501 -0.364 1.00 93.56 86 VAL A N 1
ATOM 708 C CA . VAL A 1 86 ? 15.802 -2.042 0.209 1.00 93.56 86 VAL A CA 1
ATOM 709 C C . VAL A 1 86 ? 15.603 -2.793 1.528 1.00 93.56 86 VAL A C 1
ATOM 711 O O . VAL A 1 86 ? 16.413 -3.644 1.885 1.00 93.56 86 VAL A O 1
ATOM 714 N N . ARG A 1 87 ? 14.522 -2.496 2.258 1.00 93.25 87 ARG A N 1
ATOM 715 C CA . ARG A 1 87 ? 14.137 -3.175 3.505 1.00 93.25 87 ARG A CA 1
ATOM 716 C C . ARG A 1 87 ? 13.258 -4.399 3.235 1.00 93.25 87 ARG A C 1
ATOM 718 O O . ARG A 1 87 ? 12.827 -5.064 4.170 1.00 93.25 87 ARG A O 1
ATOM 725 N N . ASN A 1 88 ? 13.020 -4.728 1.963 1.00 93.19 88 ASN A N 1
ATOM 726 C CA . ASN A 1 88 ? 12.077 -5.727 1.467 1.00 93.19 88 ASN A CA 1
ATOM 727 C C . ASN A 1 88 ? 10.600 -5.410 1.745 1.00 93.19 88 ASN A C 1
ATOM 729 O O . ASN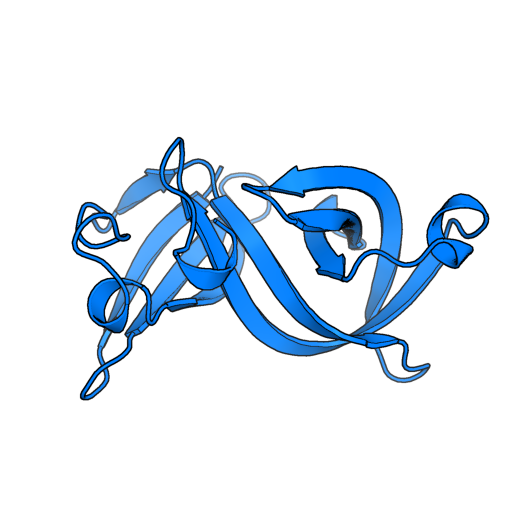 A 1 88 ? 9.776 -6.318 1.636 1.00 93.19 88 ASN A O 1
ATOM 733 N N . ASP A 1 89 ? 10.235 -4.200 2.182 1.00 95.81 89 ASP A N 1
ATOM 734 C CA . ASP A 1 89 ? 8.825 -3.797 2.294 1.00 95.81 89 ASP A CA 1
ATOM 735 C C . ASP A 1 89 ? 8.162 -3.869 0.936 1.00 95.81 89 ASP A C 1
ATOM 737 O O . ASP A 1 89 ? 8.771 -3.483 -0.060 1.00 95.81 89 ASP A O 1
ATOM 741 N N . ILE A 1 90 ? 6.936 -4.377 0.922 1.00 97.06 90 ILE A N 1
ATOM 742 C CA . ILE A 1 90 ? 6.183 -4.618 -0.297 1.00 97.06 90 ILE A CA 1
ATOM 743 C C . ILE A 1 90 ? 5.133 -3.533 -0.448 1.00 97.06 90 ILE A C 1
ATOM 745 O O . ILE A 1 90 ? 4.384 -3.259 0.487 1.00 97.06 90 ILE A O 1
ATOM 749 N N . TYR A 1 91 ? 5.059 -2.976 -1.648 1.00 98.19 91 TYR A N 1
ATOM 750 C CA . TYR A 1 91 ? 4.053 -1.999 -2.023 1.00 98.19 91 TYR A CA 1
ATOM 751 C C . TYR A 1 91 ? 3.514 -2.296 -3.419 1.00 98.19 91 TYR A C 1
ATOM 753 O O . TYR A 1 91 ? 4.073 -3.107 -4.163 1.00 98.19 91 TYR A O 1
ATOM 761 N N . TYR A 1 92 ? 2.435 -1.606 -3.771 1.00 98.56 92 TYR A N 1
ATOM 762 C CA . TYR A 1 92 ? 1.788 -1.704 -5.070 1.00 98.56 92 TYR A CA 1
ATOM 763 C C . TYR A 1 92 ? 1.800 -0.349 -5.773 1.00 98.56 92 TYR A C 1
ATOM 765 O O . TYR A 1 92 ? 1.638 0.694 -5.142 1.00 98.56 92 TYR A O 1
ATOM 773 N N . ILE A 1 93 ? 1.987 -0.367 -7.086 1.00 98.25 93 ILE A N 1
ATOM 774 C CA . ILE A 1 93 ? 1.888 0.804 -7.968 1.00 98.25 93 ILE A CA 1
ATOM 775 C C . ILE A 1 93 ? 1.039 0.436 -9.193 1.00 98.25 93 ILE A C 1
ATOM 777 O O . ILE A 1 93 ? 0.769 -0.753 -9.402 1.00 98.25 93 ILE A O 1
ATOM 781 N N . PRO A 1 94 ? 0.610 1.406 -10.024 1.00 97.00 94 PRO A N 1
ATOM 782 C CA . PRO A 1 94 ? -0.109 1.093 -11.252 1.00 97.00 94 PRO A CA 1
ATOM 783 C C . PRO A 1 94 ? 0.646 0.079 -12.115 1.00 97.00 94 PRO A C 1
ATOM 785 O O . PRO A 1 94 ? 1.875 0.131 -12.235 1.00 97.00 94 PRO A O 1
ATOM 788 N N . PHE A 1 95 ? -0.092 -0.850 -12.717 1.00 96.44 95 PHE A N 1
ATOM 789 C CA . PHE A 1 95 ?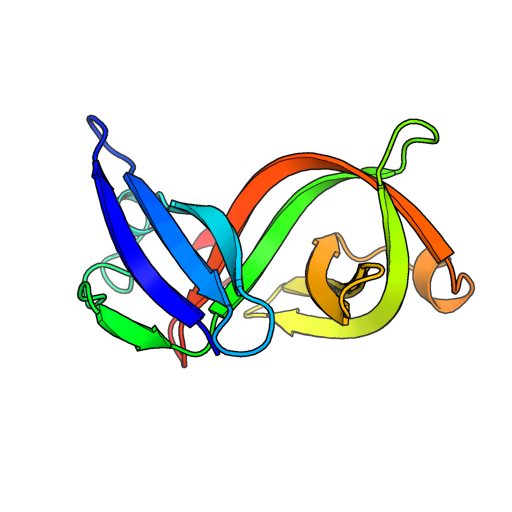 0.479 -1.733 -13.721 1.00 96.44 95 PHE A CA 1
ATOM 790 C C . PHE A 1 95 ? 0.874 -0.952 -14.977 1.00 96.44 95 PHE A C 1
ATOM 792 O O . PHE A 1 95 ? 0.166 -0.045 -15.418 1.00 96.44 95 PHE A O 1
ATOM 799 N N . HIS A 1 96 ? 2.009 -1.329 -15.556 1.00 93.31 96 HIS A N 1
ATOM 800 C CA . HIS A 1 96 ? 2.413 -0.921 -16.891 1.00 93.31 96 HIS A CA 1
ATOM 801 C C . HIS A 1 96 ? 3.252 -2.044 -17.501 1.00 93.31 96 HIS A C 1
ATOM 803 O O . HIS A 1 96 ? 4.210 -2.490 -16.877 1.00 93.31 96 HIS A O 1
ATOM 809 N N . GLU A 1 97 ? 2.956 -2.430 -18.745 1.00 91.56 97 GLU A N 1
ATOM 810 C CA . GLU A 1 97 ? 3.641 -3.520 -19.470 1.00 91.56 97 GLU A CA 1
ATOM 811 C C . GLU A 1 97 ? 5.176 -3.406 -19.451 1.00 91.56 97 GLU A C 1
ATOM 813 O O . GLU A 1 97 ? 5.888 -4.400 -19.373 1.00 91.56 97 GLU A O 1
ATOM 818 N N . LYS A 1 98 ? 5.724 -2.181 -19.429 1.00 89.88 98 LYS A N 1
ATOM 819 C CA . LYS A 1 98 ? 7.174 -1.958 -19.368 1.00 89.88 98 LYS A CA 1
ATOM 820 C C . LYS A 1 98 ? 7.826 -2.575 -18.123 1.00 89.88 98 LYS A C 1
ATOM 822 O O . LYS A 1 98 ? 9.008 -2.904 -18.162 1.00 89.88 98 LYS A O 1
ATOM 827 N N . PHE A 1 99 ? 7.082 -2.718 -17.025 1.00 88.44 99 PHE A N 1
ATOM 82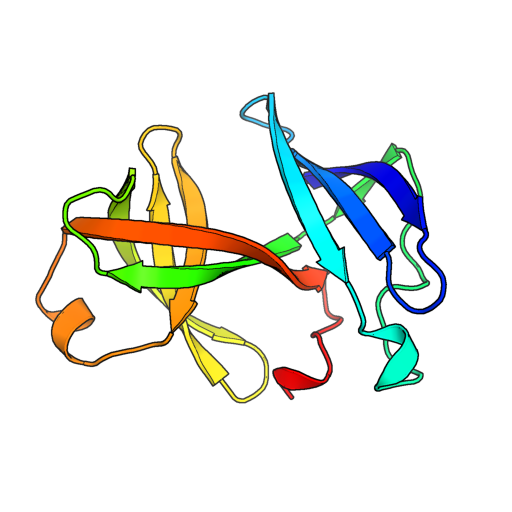8 C CA . PHE A 1 99 ? 7.592 -3.288 -15.780 1.00 88.44 99 PHE A CA 1
ATOM 829 C C . PHE A 1 99 ? 7.787 -4.804 -15.857 1.00 88.44 99 PHE A C 1
ATOM 831 O O . PHE A 1 99 ? 8.522 -5.345 -15.041 1.00 88.44 99 PHE A O 1
ATOM 838 N N . GLU A 1 100 ? 7.243 -5.486 -16.867 1.00 84.12 100 GLU A N 1
ATOM 839 C CA . GLU A 1 100 ? 7.530 -6.908 -17.099 1.00 84.12 100 GLU A CA 1
ATOM 840 C C . GLU A 1 100 ? 8.978 -7.136 -17.560 1.00 84.12 100 GLU A C 1
ATOM 842 O O . GLU A 1 100 ? 9.578 -8.176 -17.286 1.00 84.12 100 GLU A O 1
ATOM 847 N N . ALA A 1 101 ? 9.570 -6.143 -18.231 1.00 85.69 101 ALA A N 1
ATOM 848 C CA . ALA A 1 101 ? 10.939 -6.200 -18.741 1.00 85.69 101 ALA A CA 1
ATOM 849 C C . ALA A 1 101 ? 11.970 -5.522 -17.818 1.00 85.69 101 ALA A C 1
ATOM 851 O O . ALA A 1 101 ? 13.177 -5.675 -18.020 1.00 85.69 101 ALA A O 1
ATOM 852 N N . ILE A 1 102 ? 11.521 -4.761 -16.815 1.00 85.88 102 ILE A N 1
ATOM 853 C CA . ILE A 1 102 ? 12.373 -3.947 -15.942 1.00 85.88 102 ILE A CA 1
ATOM 854 C C . ILE A 1 102 ? 12.396 -4.550 -14.540 1.00 85.88 102 ILE A C 1
ATOM 856 O O . ILE A 1 102 ? 11.362 -4.847 -13.958 1.00 85.88 102 ILE A O 1
ATOM 860 N N . ARG A 1 103 ? 13.593 -4.680 -13.960 1.00 90.06 103 ARG A N 1
ATOM 861 C CA . ARG A 1 103 ? 13.767 -5.213 -12.598 1.00 90.06 103 ARG A CA 1
ATOM 862 C C . ARG A 1 103 ? 13.845 -4.141 -11.518 1.00 90.06 103 ARG A C 1
ATOM 864 O O . ARG A 1 103 ? 13.601 -4.448 -10.356 1.00 90.06 103 ARG A O 1
ATOM 871 N N . GLU A 1 104 ? 14.196 -2.912 -11.882 1.00 96.00 104 GLU A N 1
ATOM 872 C CA . GLU A 1 104 ? 14.477 -1.818 -10.950 1.00 96.00 104 GLU A CA 1
ATOM 873 C C . GLU A 1 104 ? 13.870 -0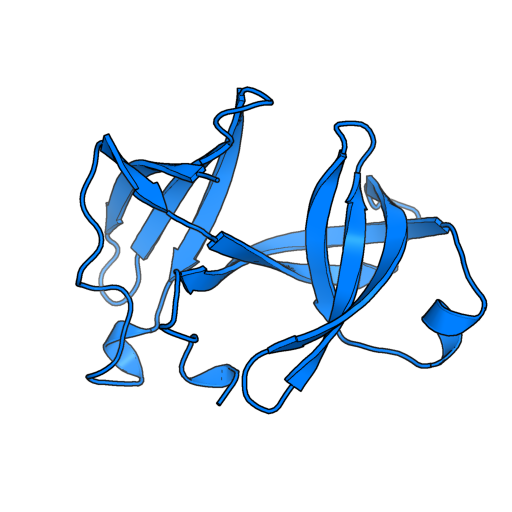.510 -11.442 1.00 96.00 104 GLU A C 1
ATOM 875 O O . GLU A 1 104 ? 14.018 -0.149 -12.608 1.00 96.00 104 GLU A O 1
ATOM 880 N N . ILE A 1 105 ? 13.210 0.213 -10.542 1.00 96.75 105 ILE A N 1
ATOM 881 C CA . ILE A 1 105 ? 12.567 1.493 -10.834 1.00 96.75 105 ILE A CA 1
ATOM 882 C C . ILE A 1 105 ? 12.879 2.504 -9.736 1.00 96.75 105 ILE A C 1
ATOM 884 O O . ILE A 1 105 ? 13.074 2.146 -8.574 1.00 96.75 105 ILE A O 1
ATOM 888 N N . ARG A 1 106 ? 12.873 3.789 -10.092 1.00 97.62 106 ARG A N 1
ATOM 889 C CA . ARG A 1 106 ? 12.820 4.873 -9.109 1.00 97.62 106 ARG A CA 1
ATOM 890 C C . ARG A 1 106 ? 11.419 5.446 -9.073 1.00 97.62 106 ARG A C 1
ATOM 892 O O . ARG A 1 106 ? 10.895 5.848 -10.109 1.00 97.62 106 ARG A O 1
ATOM 899 N N . TYR A 1 107 ? 10.815 5.471 -7.893 1.00 97.75 107 TYR A N 1
ATOM 900 C CA . TYR A 1 107 ? 9.421 5.860 -7.735 1.00 97.75 107 TYR A CA 1
ATOM 901 C C . TYR A 1 107 ? 9.281 6.946 -6.675 1.00 97.75 107 TYR A C 1
ATOM 903 O O . TYR A 1 107 ? 9.743 6.802 -5.541 1.00 97.75 107 TYR A O 1
ATOM 911 N N . LEU A 1 108 ? 8.671 8.059 -7.066 1.00 98.25 108 LEU A N 1
ATOM 912 C CA . LEU A 1 108 ? 8.370 9.177 -6.186 1.00 98.25 108 LEU A CA 1
ATOM 913 C C . LEU A 1 108 ? 6.877 9.151 -5.872 1.00 98.25 108 LEU A C 1
ATOM 915 O O . LEU A 1 108 ? 6.047 9.204 -6.780 1.00 98.25 108 LEU A O 1
ATOM 919 N N . TYR A 1 109 ? 6.542 9.090 -4.589 1.00 98.25 109 TYR A N 1
ATOM 920 C CA . TYR A 1 109 ? 5.168 9.043 -4.102 1.00 98.25 109 TYR A CA 1
ATOM 921 C C . TYR A 1 109 ? 4.918 10.153 -3.086 1.00 98.25 109 TYR A C 1
ATOM 923 O O . TYR A 1 109 ? 5.821 10.558 -2.355 1.00 98.25 109 TYR A O 1
ATOM 931 N N . SER A 1 110 ? 3.687 10.656 -3.061 1.00 97.31 110 SER A N 1
ATOM 932 C CA . SER A 1 110 ? 3.253 11.695 -2.120 1.00 97.31 110 SER A CA 1
ATOM 933 C C . SER A 1 110 ? 2.373 11.147 -1.004 1.00 97.31 110 SER A C 1
ATOM 935 O O . SER A 1 110 ? 2.200 11.811 0.013 1.00 97.31 110 SER A O 1
ATOM 937 N N . ARG A 1 111 ? 1.792 9.959 -1.200 1.00 97.56 111 ARG A N 1
ATOM 938 C CA . ARG A 1 111 ? 0.858 9.334 -0.266 1.00 97.56 111 ARG A CA 1
ATOM 939 C C . ARG A 1 111 ? 0.925 7.815 -0.391 1.00 97.56 111 ARG A C 1
ATOM 941 O O . ARG A 1 111 ? 1.252 7.290 -1.458 1.00 97.56 111 ARG A O 1
ATOM 948 N N . LYS A 1 112 ? 0.639 7.132 0.712 1.00 98.56 112 LYS A N 1
ATOM 949 C CA . LYS A 1 112 ? 0.404 5.692 0.747 1.00 98.56 112 LYS A CA 1
ATOM 950 C C . LYS A 1 112 ? -1.075 5.480 1.018 1.00 98.56 112 LYS A C 1
ATOM 952 O O . LYS A 1 112 ? -1.596 6.091 1.943 1.00 98.56 112 LYS A O 1
ATOM 957 N N . ASP A 1 113 ? -1.711 4.609 0.257 1.00 98.50 113 ASP A N 1
ATOM 958 C CA . ASP A 1 113 ? -3.142 4.341 0.365 1.00 98.50 113 ASP A CA 1
ATOM 959 C C . ASP A 1 113 ? -3.306 2.888 0.809 1.00 98.50 113 ASP A C 1
ATOM 961 O O . ASP A 1 113 ? -2.626 1.995 0.288 1.00 98.50 113 ASP A O 1
ATOM 965 N N . ILE A 1 114 ? -4.165 2.631 1.795 1.00 98.38 114 ILE A N 1
ATOM 966 C CA . ILE A 1 114 ? -4.502 1.251 2.147 1.00 98.38 114 ILE A CA 1
ATOM 967 C C . ILE A 1 114 ? -5.513 0.732 1.123 1.00 98.38 114 ILE A C 1
ATOM 969 O O . ILE A 1 114 ? -6.571 1.319 0.936 1.00 98.38 114 ILE A O 1
ATOM 973 N N . ILE A 1 115 ? -5.183 -0.356 0.425 1.00 98.50 115 ILE A N 1
ATOM 974 C CA . ILE A 1 115 ? -6.017 -0.844 -0.689 1.00 98.50 115 ILE A CA 1
ATOM 975 C C . ILE A 1 115 ? -6.642 -2.213 -0.434 1.00 98.50 115 ILE A C 1
ATOM 977 O O . ILE A 1 115 ? -7.602 -2.584 -1.103 1.00 98.50 115 ILE A O 1
ATOM 981 N N . GLN A 1 116 ? -6.137 -2.959 0.549 1.00 98.56 116 GLN A N 1
ATOM 982 C CA . GLN A 1 116 ? -6.735 -4.213 0.999 1.00 98.56 116 GLN A CA 1
ATOM 983 C C . GLN A 1 116 ? -6.319 -4.508 2.445 1.00 98.56 116 GLN A C 1
ATOM 985 O O . GLN A 1 116 ? -5.142 -4.352 2.781 1.00 98.56 116 GLN A O 1
ATOM 990 N N . ILE A 1 117 ? -7.267 -4.963 3.270 1.00 98.19 117 ILE A N 1
ATOM 991 C CA . ILE A 1 117 ? -7.041 -5.470 4.629 1.00 98.19 117 ILE A CA 1
ATOM 992 C C . ILE A 1 117 ? -7.713 -6.843 4.757 1.00 98.19 117 ILE A C 1
ATOM 994 O O . ILE A 1 117 ? -8.940 -6.940 4.822 1.00 98.19 117 ILE A O 1
ATOM 998 N N . GLY A 1 118 ? -6.913 -7.910 4.809 1.00 96.88 118 GLY A N 1
ATOM 999 C CA . GLY A 1 118 ? -7.417 -9.283 4.732 1.00 96.88 118 GLY A CA 1
ATOM 1000 C C . GLY A 1 118 ? -8.224 -9.493 3.447 1.00 96.88 118 GLY A C 1
ATOM 1001 O O . GLY A 1 118 ? -7.729 -9.232 2.354 1.00 96.88 118 GLY A O 1
ATOM 1002 N N . GLU A 1 119 ? -9.484 -9.901 3.580 1.00 96.19 119 GLU A N 1
ATOM 1003 C CA . GLU A 1 119 ? -10.392 -10.121 2.441 1.00 96.19 119 GLU A CA 1
ATOM 1004 C C . GLU A 1 119 ? -11.134 -8.852 1.984 1.00 96.19 119 GLU A C 1
ATOM 1006 O O . GLU A 1 119 ? -11.822 -8.870 0.966 1.00 96.19 119 GLU A O 1
ATOM 1011 N N . VAL A 1 120 ? -11.028 -7.741 2.723 1.00 98.06 120 VAL A N 1
ATOM 1012 C CA . VAL A 1 120 ? -11.730 -6.496 2.382 1.00 98.06 120 VAL A CA 1
ATOM 1013 C C . VAL A 1 120 ? -10.849 -5.658 1.466 1.00 98.06 120 VAL A C 1
ATOM 1015 O O . VAL A 1 120 ? -9.711 -5.347 1.815 1.00 98.06 120 VAL A O 1
ATOM 1018 N N . ILE A 1 121 ? -11.376 -5.285 0.301 1.00 98.31 121 ILE A N 1
ATOM 1019 C CA . ILE A 1 121 ? -10.689 -4.487 -0.722 1.00 98.31 121 ILE A CA 1
ATOM 1020 C C . ILE A 1 121 ? -11.274 -3.074 -0.721 1.00 98.31 121 ILE A C 1
ATOM 1022 O O . ILE A 1 121 ? -12.475 -2.895 -0.517 1.00 98.31 121 ILE A O 1
ATOM 1026 N N . HIS A 1 122 ? -10.424 -2.071 -0.937 1.00 98.00 122 HIS A N 1
ATOM 1027 C CA . HIS A 1 122 ? -10.856 -0.681 -1.032 1.00 98.00 122 HIS A CA 1
ATOM 1028 C C . HIS A 1 122 ? -11.834 -0.496 -2.209 1.00 98.00 122 HIS A C 1
ATOM 1030 O O . HIS A 1 122 ? -11.545 -1.008 -3.293 1.00 98.00 122 HIS A O 1
ATOM 1036 N N . PRO A 1 123 ? -12.948 0.248 -2.054 1.00 96.31 123 PRO A N 1
ATOM 1037 C CA . PRO A 1 123 ? -13.989 0.360 -3.083 1.00 96.31 123 PRO A CA 1
ATOM 1038 C C . PRO A 1 123 ? -13.494 0.807 -4.463 1.00 96.31 123 PRO A C 1
ATOM 1040 O O . PRO A 1 123 ? -13.965 0.292 -5.467 1.00 96.31 123 PRO A O 1
ATOM 1043 N N . ASP A 1 124 ? -12.489 1.682 -4.531 1.00 95.00 124 ASP A N 1
ATOM 1044 C CA . ASP A 1 124 ? -11.898 2.104 -5.812 1.00 95.00 124 ASP A CA 1
ATOM 1045 C C . ASP A 1 124 ? -11.218 0.973 -6.602 1.00 95.00 124 ASP A C 1
ATOM 1047 O O . ASP A 1 124 ? -10.938 1.132 -7.793 1.00 95.00 124 ASP A O 1
ATOM 1051 N N . PHE A 1 125 ? -10.902 -0.149 -5.956 1.00 95.19 125 PHE A N 1
ATOM 1052 C CA . PHE A 1 125 ? -10.204 -1.290 -6.549 1.00 95.19 125 PHE A CA 1
ATOM 1053 C C . PHE A 1 125 ? -11.151 -2.440 -6.918 1.00 95.19 125 PHE A C 1
ATOM 1055 O O . PHE A 1 125 ? -10.670 -3.451 -7.428 1.00 95.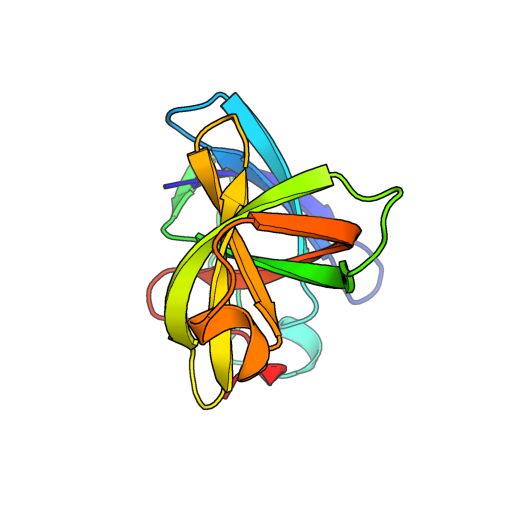19 125 PHE A O 1
ATOM 1062 N N . ILE A 1 126 ? -12.460 -2.299 -6.684 1.00 90.44 126 ILE A N 1
ATOM 1063 C CA . ILE A 1 126 ? -13.490 -3.299 -7.004 1.00 90.44 126 ILE A CA 1
ATOM 1064 C C . ILE A 1 126 ? -14.183 -2.932 -8.316 1.00 90.44 126 ILE A C 1
ATOM 1066 O O . ILE A 1 126 ? -14.523 -1.750 -8.521 1.00 90.44 126 ILE A O 1
#

Secondary structure (DSSP, 8-state):
-EEEEEEEE-SS-EEEEEEETTT--EEEEEE-HHHH-SSSGGG--TT-EE-EEEEEEEEEEEEEEEEEEEEEEEETTEEEEEEE-TT--EEEEE--GGGGT-SEEEEEEEEEEEEEETTEE-GGG-